Protein AF-A0A182WUR8-F1 (afdb_monomer_lite)

Structure (mmCIF, N/CA/C/O backbone):
data_AF-A0A182WUR8-F1
#
_entry.id   AF-A0A182WUR8-F1
#
loop_
_atom_site.group_PDB
_atom_site.id
_atom_site.type_symbol
_atom_site.label_atom_id
_atom_site.label_alt_id
_atom_site.label_comp_id
_atom_site.label_asym_id
_atom_site.label_entity_id
_atom_site.label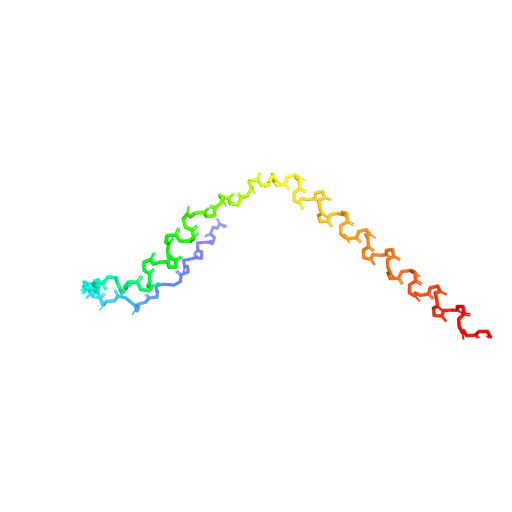_seq_id
_atom_site.pdbx_PDB_ins_code
_atom_site.Cartn_x
_atom_site.Cartn_y
_atom_site.Cartn_z
_atom_site.occupancy
_atom_site.B_iso_or_equiv
_atom_site.auth_seq_id
_atom_site.auth_comp_id
_atom_site.auth_asym_id
_atom_site.auth_atom_id
_atom_site.pdbx_PDB_model_num
ATOM 1 N N . MET A 1 1 ? -17.366 30.764 -4.441 1.00 51.31 1 MET A N 1
ATOM 2 C CA . MET A 1 1 ? -16.749 29.474 -4.060 1.00 51.31 1 MET A CA 1
ATOM 3 C C . MET A 1 1 ? -17.413 28.995 -2.789 1.00 51.31 1 MET A C 1
ATOM 5 O O . MET A 1 1 ? -17.322 29.726 -1.819 1.00 51.31 1 MET A O 1
ATOM 9 N N . ASN A 1 2 ? -18.142 27.875 -2.865 1.00 45.00 2 ASN A N 1
ATOM 10 C CA . ASN A 1 2 ? -18.498 26.924 -1.797 1.00 45.00 2 ASN A CA 1
ATOM 11 C C . ASN A 1 2 ? -19.533 25.960 -2.397 1.00 45.00 2 ASN A C 1
ATOM 13 O O . ASN A 1 2 ? -20.734 26.197 -2.329 1.00 45.00 2 ASN A O 1
ATOM 17 N N . GLY A 1 3 ? -19.056 24.923 -3.089 1.00 40.47 3 GLY A N 1
ATOM 18 C CA . GLY A 1 3 ? -19.914 23.847 -3.576 1.00 40.47 3 GLY A CA 1
ATOM 19 C C . GLY A 1 3 ? -20.197 22.877 -2.437 1.00 40.47 3 GLY A C 1
ATOM 20 O O . GLY A 1 3 ? -19.350 22.043 -2.128 1.00 40.47 3 GLY A O 1
ATOM 21 N N . SER A 1 4 ? -21.369 22.979 -1.811 1.00 52.94 4 SER A N 1
ATOM 22 C CA . SER A 1 4 ? -21.903 21.891 -0.995 1.00 52.94 4 SER A CA 1
ATOM 23 C C . SER A 1 4 ? -22.530 20.867 -1.936 1.00 52.94 4 SER A C 1
ATOM 25 O O . SER A 1 4 ? -23.661 21.028 -2.393 1.00 52.94 4 SER A O 1
ATOM 27 N N . VAL A 1 5 ? -21.780 19.822 -2.271 1.00 52.06 5 VAL A N 1
ATOM 28 C CA . VAL A 1 5 ? -22.350 18.638 -2.917 1.00 52.06 5 VAL A CA 1
ATOM 29 C C . VAL A 1 5 ? -23.065 17.845 -1.826 1.00 52.06 5 VAL A C 1
ATOM 31 O O . VAL A 1 5 ? -22.466 17.013 -1.148 1.00 52.06 5 VAL A O 1
ATOM 34 N N . THR A 1 6 ? -24.339 18.158 -1.600 1.00 56.16 6 THR A N 1
ATOM 35 C CA . THR A 1 6 ? -25.227 17.340 -0.772 1.00 56.16 6 THR A CA 1
ATOM 36 C C . THR A 1 6 ? -25.510 16.065 -1.564 1.00 56.16 6 THR A C 1
ATOM 38 O O . THR A 1 6 ? -26.350 16.058 -2.460 1.00 56.16 6 THR A O 1
ATOM 41 N N . MET A 1 7 ? -24.731 15.007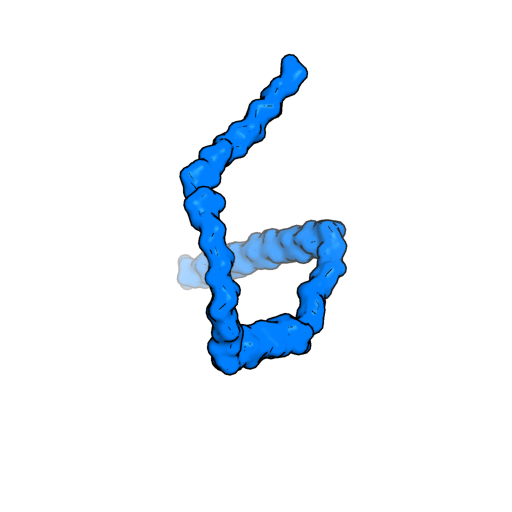 -1.319 1.00 61.41 7 MET A N 1
ATOM 42 C CA . MET A 1 7 ? -24.985 13.692 -1.909 1.00 61.41 7 MET A CA 1
ATOM 43 C C . MET A 1 7 ? -26.376 13.232 -1.479 1.00 61.41 7 MET A C 1
ATOM 45 O O . MET A 1 7 ? -26.701 13.247 -0.292 1.00 61.41 7 MET A O 1
ATOM 49 N N . GLY A 1 8 ? -27.183 12.919 -2.488 1.00 51.78 8 GLY A N 1
ATOM 50 C CA . GLY A 1 8 ? -28.629 12.825 -2.414 1.00 51.78 8 GLY A CA 1
ATOM 51 C C . GLY A 1 8 ? -29.156 11.883 -1.341 1.00 51.78 8 GLY A C 1
ATOM 52 O O . GLY A 1 8 ? -28.599 10.823 -1.052 1.00 51.78 8 GLY A O 1
ATOM 53 N N . SER A 1 9 ? -30.288 12.310 -0.801 1.00 57.44 9 SER A N 1
ATOM 54 C CA . SER A 1 9 ? -31.273 11.541 -0.061 1.00 57.44 9 SER A CA 1
ATOM 55 C C . SER A 1 9 ? -31.518 10.195 -0.749 1.00 57.44 9 SER A C 1
ATOM 57 O O . SER A 1 9 ? -32.145 10.135 -1.803 1.00 57.44 9 SER A O 1
ATOM 59 N N . ASN A 1 10 ? -31.028 9.098 -0.168 1.00 49.31 10 ASN A N 1
ATOM 60 C CA . ASN A 1 10 ? -31.462 7.768 -0.580 1.00 49.31 10 ASN A CA 1
ATOM 61 C C . ASN A 1 10 ? -32.722 7.429 0.221 1.00 49.31 10 ASN A C 1
ATOM 63 O O . ASN A 1 10 ? -32.654 6.893 1.327 1.00 49.31 10 ASN A O 1
ATOM 67 N N . GLU A 1 11 ? -33.871 7.806 -0.331 1.00 61.81 11 GLU A N 1
ATOM 68 C CA . GLU A 1 11 ? -35.227 7.633 0.210 1.00 61.81 11 GLU A CA 1
ATOM 69 C C . GLU A 1 11 ? -35.694 6.164 0.160 1.00 61.81 11 GLU A C 1
ATOM 71 O O . GLU A 1 11 ? -36.808 5.850 -0.240 1.00 61.81 11 GLU A O 1
ATOM 76 N N . TYR A 1 12 ? -34.838 5.237 0.591 1.00 57.59 12 TYR A N 1
ATOM 77 C CA . TYR A 1 12 ? -35.153 3.816 0.741 1.00 57.59 12 TYR A CA 1
ATOM 78 C C . TYR A 1 12 ? -34.645 3.311 2.089 1.00 57.59 12 TYR A C 1
ATOM 80 O O . TYR A 1 12 ? -33.771 2.454 2.173 1.00 57.59 12 TYR A O 1
ATOM 88 N N . ASN A 1 13 ? -35.167 3.882 3.172 1.00 59.00 13 ASN A N 1
ATOM 89 C CA . ASN A 1 13 ? -35.197 3.197 4.465 1.00 59.00 13 ASN A CA 1
ATOM 90 C C . ASN A 1 13 ? -36.326 3.731 5.358 1.00 59.00 13 ASN A C 1
ATOM 92 O O . ASN A 1 13 ? -36.174 3.901 6.563 1.00 59.00 13 ASN A O 1
ATOM 96 N N . SER A 1 14 ? -37.506 3.954 4.774 1.00 59.66 14 SER A N 1
ATOM 97 C CA . SER A 1 14 ? -38.765 4.010 5.531 1.00 59.66 14 SER A CA 1
ATOM 98 C C . SER A 1 14 ? -39.262 2.588 5.789 1.00 59.66 14 SER A C 1
ATOM 100 O O . SER A 1 14 ? -40.360 2.203 5.410 1.00 59.66 14 SER A O 1
ATOM 102 N N . GLY A 1 15 ? -38.402 1.772 6.384 1.00 50.59 15 GLY A N 1
ATOM 103 C CA . GLY A 1 15 ? -38.729 0.435 6.833 1.00 50.59 15 GLY A CA 1
ATOM 104 C C . GLY A 1 15 ? -38.290 0.357 8.274 1.00 50.59 15 GLY A C 1
ATOM 105 O O . GLY A 1 15 ? -37.101 0.225 8.549 1.00 50.59 15 GLY A O 1
ATOM 106 N N . SER A 1 16 ? -39.245 0.486 9.189 1.00 60.03 16 SER A N 1
ATOM 107 C CA . SER A 1 16 ? -39.061 0.111 10.584 1.00 60.03 16 SER A CA 1
ATOM 108 C C . SER A 1 16 ? -38.732 -1.383 10.604 1.00 60.03 16 SER A C 1
ATOM 110 O O . SER A 1 16 ? -39.618 -2.231 10.657 1.00 60.03 16 SER A O 1
ATOM 112 N N . ASN A 1 17 ? -37.454 -1.722 10.426 1.00 50.88 17 ASN A N 1
ATOM 113 C CA . ASN A 1 17 ? -37.007 -3.101 10.417 1.00 50.88 17 ASN A CA 1
ATOM 114 C C . ASN A 1 17 ? -36.812 -3.495 11.876 1.00 50.88 17 ASN A C 1
ATOM 116 O O . ASN A 1 17 ? -35.714 -3.431 12.429 1.00 50.88 17 ASN A O 1
ATOM 120 N N . ASN A 1 18 ? -37.929 -3.859 12.502 1.00 60.59 18 ASN A N 1
ATOM 121 C CA . ASN A 1 18 ? -37.973 -4.564 13.771 1.00 60.59 18 ASN A CA 1
ATOM 122 C C . ASN A 1 18 ? -37.414 -5.981 13.540 1.00 60.59 18 ASN A C 1
ATOM 124 O O . ASN A 1 18 ? -38.128 -6.978 13.592 1.00 60.59 18 ASN A O 1
ATOM 128 N N . ASN A 1 19 ? -36.121 -6.073 13.223 1.00 54.44 19 ASN A N 1
ATOM 129 C CA . ASN A 1 19 ? -35.408 -7.335 13.098 1.00 54.44 19 ASN A CA 1
ATOM 130 C C . ASN A 1 19 ? -35.052 -7.827 14.498 1.00 54.44 19 ASN A C 1
ATOM 132 O O . ASN A 1 19 ? -33.886 -7.891 14.878 1.00 54.44 19 ASN A O 1
ATOM 136 N N . ASN A 1 20 ? -36.080 -8.236 15.238 1.00 57.09 20 ASN A N 1
ATOM 137 C CA . ASN A 1 20 ? -35.943 -9.223 16.298 1.00 57.09 20 ASN A CA 1
ATOM 138 C C . ASN A 1 20 ? -35.782 -10.621 15.669 1.00 57.09 20 ASN A C 1
ATOM 140 O O . ASN A 1 20 ? -36.520 -11.550 15.980 1.00 57.09 20 ASN A O 1
ATOM 144 N N . SER A 1 21 ? -34.854 -10.760 14.715 1.00 56.81 21 SER A N 1
ATOM 145 C CA . SER A 1 21 ? -34.328 -12.070 14.362 1.00 56.81 21 SER A CA 1
ATOM 146 C C . SER A 1 21 ? -33.314 -12.394 15.437 1.00 56.81 21 SER A C 1
ATOM 148 O O . SER A 1 21 ? -32.191 -11.884 15.395 1.00 56.81 21 SER A O 1
ATOM 150 N N . GLU A 1 22 ? -33.734 -13.211 16.402 1.00 58.59 22 GLU A N 1
ATOM 151 C CA . GLU A 1 22 ? -32.814 -13.986 17.227 1.00 58.59 22 GLU A CA 1
ATOM 152 C C . GLU A 1 22 ? -31.680 -14.466 16.319 1.00 58.59 22 GLU A C 1
ATOM 154 O O . GLU A 1 22 ? -31.912 -15.053 15.256 1.00 58.59 22 GLU A O 1
ATOM 159 N N . ALA A 1 23 ? -30.456 -14.063 16.649 1.00 60.38 23 ALA A N 1
ATOM 160 C CA . ALA A 1 23 ? -29.310 -14.355 15.820 1.00 60.38 23 ALA A CA 1
ATOM 161 C C . ALA A 1 23 ? -29.219 -15.878 15.686 1.00 60.38 23 ALA A C 1
ATOM 163 O O . ALA A 1 23 ? -29.051 -16.578 16.678 1.00 60.38 23 ALA A O 1
ATOM 164 N N . SER A 1 24 ? -29.386 -16.409 14.467 1.00 57.97 24 SER A N 1
ATOM 165 C CA . SER A 1 24 ? -29.201 -17.844 14.246 1.00 57.97 24 SER A CA 1
ATOM 166 C C . SER A 1 24 ? -27.850 -18.261 14.838 1.00 57.97 24 SER A C 1
ATOM 168 O O . SER A 1 24 ? -26.880 -17.533 14.605 1.00 57.97 24 SER A O 1
ATOM 170 N N . PRO A 1 25 ? -27.747 -19.405 15.540 1.00 59.66 25 PRO A N 1
ATOM 171 C CA . PRO A 1 25 ? -26.507 -19.827 16.197 1.00 59.66 25 PRO A CA 1
ATOM 172 C C . PRO A 1 25 ? -25.285 -19.764 15.270 1.00 59.66 25 PRO A C 1
ATOM 174 O O . PRO A 1 25 ? -24.242 -19.243 15.647 1.00 59.66 25 PRO A O 1
ATOM 177 N N . ALA A 1 26 ? -25.459 -20.139 13.998 1.00 63.97 26 ALA A N 1
ATOM 178 C CA . ALA A 1 26 ? -24.425 -20.021 12.970 1.00 63.97 26 ALA A CA 1
ATOM 179 C C . ALA A 1 26 ? -23.930 -18.575 12.760 1.00 63.97 26 ALA A C 1
ATOM 181 O O . ALA A 1 26 ? -22.741 -18.328 12.598 1.00 63.97 26 ALA A O 1
ATOM 182 N N . ARG A 1 27 ? -24.830 -17.585 12.782 1.00 60.72 27 ARG A N 1
ATOM 183 C CA . ARG A 1 27 ? -24.476 -16.168 12.623 1.00 60.72 27 ARG A CA 1
ATOM 184 C C . ARG A 1 27 ? -23.769 -15.610 13.859 1.00 60.72 27 ARG A C 1
ATOM 186 O O . ARG A 1 27 ? -22.980 -14.679 13.717 1.00 60.72 27 ARG A O 1
ATOM 193 N N . GLU A 1 28 ? -24.050 -16.143 15.045 1.00 63.44 28 GLU A N 1
ATOM 194 C CA . GLU A 1 28 ? -23.310 -15.792 16.260 1.00 63.44 2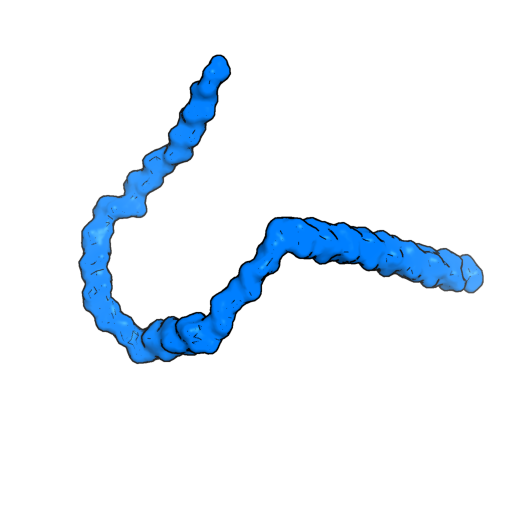8 GLU A CA 1
ATOM 195 C C . GLU A 1 28 ? -21.904 -16.385 16.273 1.00 63.44 28 GLU A C 1
ATOM 197 O O . GLU A 1 28 ? -20.975 -15.690 16.670 1.00 63.44 28 GLU A O 1
ATOM 202 N N . GLU A 1 29 ? -21.725 -17.622 15.808 1.00 62.91 29 GLU A N 1
ATOM 203 C CA . GLU A 1 29 ? -20.407 -18.263 15.733 1.00 62.91 29 GLU A CA 1
ATOM 204 C C . GLU A 1 29 ? -19.460 -17.500 14.802 1.00 62.91 29 GLU A C 1
ATOM 206 O O . GLU A 1 29 ? -18.371 -17.118 15.226 1.00 62.91 29 GLU A O 1
ATOM 211 N N . TYR A 1 30 ? -19.912 -17.132 13.596 1.00 65.19 30 TYR A N 1
ATOM 212 C CA . TYR A 1 30 ? -19.108 -16.306 12.684 1.00 65.19 30 TYR A CA 1
ATOM 213 C C . TYR A 1 30 ? -18.781 -14.914 13.248 1.00 65.19 30 TYR A C 1
ATOM 215 O O . TYR A 1 30 ? -17.734 -14.344 12.942 1.00 65.19 30 TYR A O 1
ATOM 223 N N . ARG A 1 31 ? -19.666 -14.337 14.072 1.00 65.88 31 ARG A N 1
ATOM 224 C CA . ARG A 1 31 ? -19.403 -13.053 14.741 1.00 65.88 31 ARG A CA 1
ATOM 225 C C . ARG A 1 31 ? -18.396 -13.202 15.877 1.00 65.88 31 ARG A C 1
ATOM 227 O O . ARG A 1 31 ? -17.478 -12.395 15.953 1.00 65.88 31 ARG A O 1
ATOM 234 N N . LYS A 1 32 ? -18.513 -14.255 16.690 1.00 65.31 32 LYS A N 1
ATOM 235 C CA . LYS A 1 32 ? -17.559 -14.582 17.761 1.00 65.31 32 LYS A CA 1
ATOM 236 C C . LYS A 1 32 ? -16.164 -14.878 17.207 1.00 65.31 32 LYS A C 1
ATOM 238 O O . LYS A 1 32 ? -15.179 -14.411 17.770 1.00 65.31 32 LYS A O 1
ATOM 243 N N . GLU A 1 33 ? -16.061 -15.587 16.083 1.00 61.69 33 GLU A N 1
ATOM 244 C CA . GLU A 1 33 ? -14.775 -15.803 15.405 1.00 61.69 33 GLU A CA 1
ATOM 245 C C . GLU A 1 33 ? -14.173 -14.493 14.884 1.00 61.69 33 GLU A C 1
ATOM 247 O O . GLU A 1 33 ? -12.978 -14.248 15.057 1.00 61.69 33 GLU A O 1
ATOM 252 N N . ALA A 1 34 ? -14.994 -13.613 14.303 1.00 64.00 34 ALA A N 1
ATOM 253 C CA . ALA A 1 34 ? -14.538 -12.301 13.852 1.00 64.00 34 ALA A CA 1
ATOM 254 C C . ALA A 1 34 ? -14.103 -11.389 15.018 1.00 64.00 34 ALA A C 1
ATOM 256 O O . ALA A 1 34 ? -13.156 -10.617 14.870 1.00 64.00 34 ALA A O 1
ATOM 257 N N . GLU A 1 35 ? -14.748 -11.501 16.182 1.00 60.16 35 GLU A N 1
ATOM 258 C CA . GLU A 1 35 ? -14.377 -10.810 17.428 1.00 60.16 35 GLU A CA 1
ATOM 259 C C . GLU A 1 35 ? -13.104 -11.384 18.076 1.00 60.16 35 GLU A C 1
ATOM 261 O O . GLU A 1 35 ? -12.421 -10.680 18.820 1.00 60.16 35 GLU A O 1
ATOM 266 N N . SER A 1 36 ? -12.747 -12.635 17.760 1.00 63.41 36 SER A N 1
ATOM 267 C CA . SER A 1 36 ? -11.502 -13.283 18.192 1.00 63.41 36 SER A CA 1
ATOM 268 C C . SER A 1 36 ? -10.293 -12.932 17.314 1.00 63.41 36 SER A C 1
ATOM 270 O O . SER A 1 36 ? -9.165 -13.302 17.656 1.00 63.41 36 SER A O 1
ATOM 272 N N . SER A 1 37 ? -10.486 -12.234 16.190 1.00 69.50 37 SER A N 1
ATOM 273 C CA . SER A 1 37 ? -9.367 -11.752 15.382 1.00 69.50 37 SER A CA 1
ATOM 274 C C . SER A 1 37 ? -8.728 -10.539 16.062 1.00 69.50 37 SER A C 1
ATOM 276 O O . SER A 1 37 ? -9.443 -9.606 16.439 1.00 69.50 37 SER A O 1
ATOM 278 N N . PRO A 1 38 ? -7.388 -10.468 16.169 1.00 76.75 38 PRO A N 1
ATOM 279 C CA . PRO A 1 38 ? -6.741 -9.238 16.598 1.00 76.75 38 PRO A CA 1
ATOM 280 C C . PRO A 1 38 ? -7.195 -8.080 15.695 1.00 76.75 38 PRO A C 1
ATOM 282 O O . PRO A 1 38 ? -7.372 -8.277 14.483 1.00 76.75 38 PRO A O 1
ATOM 285 N N . PRO A 1 39 ? -7.393 -6.869 16.253 1.00 73.69 39 PRO A N 1
ATOM 286 C CA . PRO A 1 39 ? -7.747 -5.715 15.446 1.00 73.69 39 PRO A CA 1
ATOM 287 C C . PRO A 1 39 ? -6.675 -5.515 14.370 1.00 73.69 39 PRO A C 1
ATOM 289 O O . PRO A 1 39 ? -5.488 -5.728 14.649 1.00 73.69 39 PRO A O 1
ATOM 292 N N . PRO A 1 40 ? -7.053 -5.089 13.150 1.00 75.00 40 PRO A N 1
ATOM 293 C CA . PRO A 1 40 ? -6.082 -4.863 12.094 1.00 75.00 40 PRO A CA 1
ATOM 294 C C . PRO A 1 40 ? -5.011 -3.906 12.611 1.00 75.00 40 PRO A C 1
ATOM 296 O O . PRO A 1 40 ? -5.325 -2.839 13.154 1.00 75.00 40 PRO A O 1
ATOM 299 N N . ALA A 1 41 ? -3.747 -4.312 12.472 1.00 78.50 41 ALA A N 1
ATOM 300 C CA . ALA A 1 41 ? -2.623 -3.522 12.942 1.00 78.50 41 ALA A CA 1
ATOM 301 C C . ALA A 1 41 ? -2.748 -2.100 12.383 1.00 78.50 41 ALA A C 1
ATOM 303 O O . ALA A 1 41 ? -2.903 -1.888 11.174 1.00 78.50 41 ALA A O 1
ATOM 304 N N . LYS A 1 42 ? -2.726 -1.106 13.275 1.00 78.62 42 LYS A N 1
ATOM 305 C CA . LYS A 1 42 ? -2.796 0.300 12.878 1.00 78.62 42 LYS A CA 1
ATOM 306 C C . LYS A 1 42 ? -1.482 0.674 12.197 1.00 78.62 42 LYS A C 1
ATOM 308 O O . LYS A 1 42 ? -0.546 1.123 12.846 1.00 78.62 42 LYS A O 1
ATOM 313 N N . VAL A 1 43 ? -1.409 0.491 10.882 1.00 83.56 43 VAL A N 1
ATOM 314 C CA . VAL A 1 43 ? -0.265 0.940 10.083 1.00 83.56 43 VAL A CA 1
ATOM 315 C C . VAL A 1 43 ? -0.371 2.452 9.885 1.00 83.56 43 VAL A C 1
ATOM 317 O O . VAL A 1 43 ? -1.384 2.951 9.376 1.00 83.56 43 VAL A O 1
ATOM 320 N N . SER A 1 44 ? 0.672 3.186 10.283 1.00 88.44 44 SER A N 1
ATOM 321 C CA . SER A 1 44 ? 0.764 4.632 10.073 1.00 88.44 44 SER A CA 1
ATOM 322 C C . SER A 1 44 ? 0.625 4.972 8.590 1.00 88.44 44 SER A C 1
ATOM 324 O O . SER A 1 44 ? 1.090 4.233 7.721 1.00 88.44 44 SER A O 1
ATOM 326 N N . LYS A 1 45 ? 0.040 6.134 8.277 1.00 90.44 45 LYS A N 1
ATOM 327 C CA . LYS A 1 45 ? 0.004 6.654 6.898 1.00 90.44 45 LYS A CA 1
ATOM 328 C C . LYS A 1 45 ? 1.409 6.705 6.287 1.00 90.44 45 LYS A C 1
ATOM 330 O O . LYS A 1 45 ? 1.560 6.362 5.119 1.00 90.44 45 LYS A O 1
ATOM 335 N N . ARG A 1 46 ? 2.414 7.043 7.106 1.00 90.94 46 ARG A N 1
ATOM 336 C CA . ARG A 1 46 ? 3.830 7.088 6.721 1.00 90.94 46 ARG A CA 1
ATOM 337 C C . ARG A 1 46 ? 4.376 5.712 6.347 1.00 90.94 46 ARG A C 1
ATOM 339 O O . ARG A 1 46 ? 5.124 5.588 5.385 1.00 90.94 46 ARG A O 1
ATOM 346 N N . ASP A 1 47 ? 3.986 4.677 7.081 1.00 89.31 47 ASP A N 1
ATOM 347 C CA . ASP A 1 47 ? 4.449 3.315 6.815 1.00 89.31 47 ASP A CA 1
ATOM 348 C C . ASP A 1 47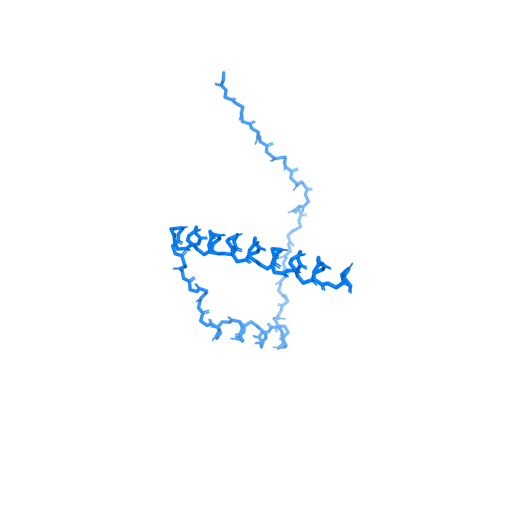 ? 3.742 2.717 5.595 1.00 89.31 47 ASP A C 1
ATOM 350 O O . ASP A 1 47 ? 4.404 2.127 4.748 1.00 89.31 47 ASP A O 1
ATOM 354 N N . LYS A 1 48 ? 2.444 3.000 5.407 1.00 91.44 48 LYS A N 1
ATOM 355 C CA . LYS A 1 48 ? 1.711 2.636 4.177 1.00 91.44 48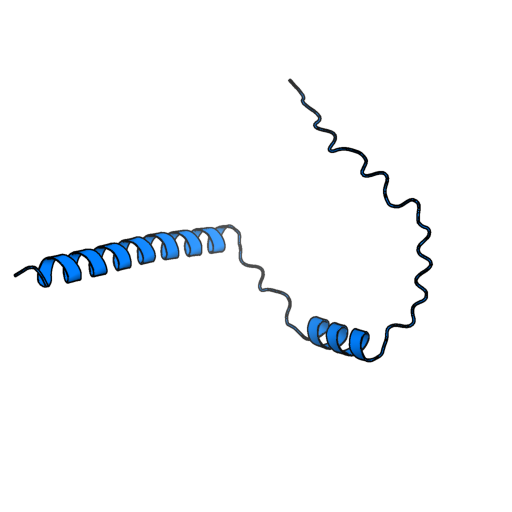 LYS A CA 1
ATOM 356 C C . LYS A 1 48 ? 2.261 3.312 2.921 1.00 91.44 48 LYS A C 1
ATOM 358 O O . LYS A 1 48 ? 2.072 2.821 1.811 1.00 91.44 48 LYS A O 1
ATOM 363 N N . GLU A 1 49 ? 2.831 4.504 3.059 1.00 93.69 49 GLU A N 1
ATOM 364 C CA . GLU A 1 49 ? 3.478 5.204 1.950 1.00 93.69 49 GLU A CA 1
ATOM 365 C C . GLU A 1 49 ? 4.824 4.560 1.613 1.00 93.69 49 GLU A C 1
ATOM 367 O O . GLU A 1 49 ? 5.079 4.252 0.451 1.00 93.69 49 GLU A O 1
ATOM 372 N N . ARG A 1 50 ? 5.635 4.262 2.636 1.00 93.00 50 ARG A N 1
ATOM 373 C CA . ARG A 1 50 ? 6.897 3.525 2.476 1.00 93.00 50 ARG A CA 1
ATOM 374 C C . ARG A 1 50 ? 6.689 2.149 1.847 1.00 93.00 50 ARG A C 1
ATOM 376 O O . ARG A 1 50 ? 7.485 1.740 1.012 1.00 93.00 50 ARG A O 1
ATOM 383 N N . GLU A 1 51 ? 5.636 1.440 2.238 1.00 93.62 51 GLU A N 1
ATOM 384 C CA . GLU A 1 51 ? 5.287 0.132 1.680 1.00 93.62 51 GLU A CA 1
ATOM 385 C C . GLU A 1 51 ? 4.922 0.227 0.192 1.00 93.62 51 GLU A C 1
ATOM 387 O O . GLU A 1 51 ? 5.492 -0.490 -0.626 1.00 93.62 51 GLU A O 1
ATOM 392 N N . ARG A 1 52 ? 4.067 1.189 -0.180 1.00 94.00 52 ARG A N 1
ATOM 393 C CA . ARG A 1 52 ? 3.705 1.444 -1.585 1.00 94.00 52 ARG A CA 1
ATOM 394 C C . ARG A 1 52 ? 4.898 1.855 -2.445 1.00 94.00 52 ARG A C 1
ATOM 396 O O . ARG A 1 52 ? 4.960 1.497 -3.619 1.00 94.00 52 ARG A O 1
ATOM 403 N N . ASP A 1 53 ? 5.842 2.609 -1.886 1.00 95.12 53 ASP A N 1
ATOM 404 C CA . ASP A 1 53 ? 7.068 2.972 -2.600 1.00 95.12 53 ASP A CA 1
ATOM 405 C C . ASP A 1 53 ? 7.951 1.744 -2.876 1.00 95.12 53 ASP A C 1
ATOM 407 O O . ASP A 1 53 ? 8.395 1.540 -4.011 1.00 95.12 53 ASP A O 1
ATOM 411 N N . ARG A 1 54 ? 8.123 0.867 -1.876 1.00 95.56 54 ARG A N 1
ATOM 412 C CA . ARG A 1 54 ? 8.834 -0.411 -2.046 1.00 95.56 54 ARG A CA 1
ATOM 413 C C . ARG A 1 54 ? 8.176 -1.285 -3.108 1.00 95.56 54 ARG A C 1
ATOM 415 O O . ARG A 1 54 ? 8.869 -1.748 -4.008 1.00 95.56 54 ARG A O 1
ATOM 422 N N . GLU A 1 55 ? 6.856 -1.440 -3.053 1.00 94.94 55 GLU A N 1
ATOM 423 C CA . GLU A 1 55 ? 6.094 -2.223 -4.032 1.00 94.94 55 GLU A CA 1
ATOM 424 C C . GLU A 1 55 ? 6.288 -1.679 -5.457 1.00 94.94 55 GLU A C 1
ATOM 426 O O . GLU A 1 55 ? 6.551 -2.424 -6.405 1.00 94.94 55 GLU A O 1
ATOM 431 N N . ARG A 1 56 ? 6.217 -0.352 -5.622 1.00 94.75 56 ARG A N 1
ATOM 432 C CA . ARG A 1 56 ? 6.423 0.299 -6.920 1.00 94.75 56 ARG A CA 1
ATOM 433 C C . ARG A 1 56 ? 7.841 0.068 -7.448 1.00 94.75 56 ARG A C 1
ATOM 435 O O . ARG A 1 56 ? 8.014 -0.099 -8.658 1.00 94.75 56 ARG A O 1
ATOM 442 N N . ARG A 1 57 ? 8.851 0.067 -6.574 1.00 95.06 57 ARG A N 1
ATOM 443 C CA . ARG A 1 57 ? 10.241 -0.237 -6.940 1.00 95.06 57 ARG A CA 1
ATOM 444 C C . ARG A 1 57 ? 10.400 -1.693 -7.372 1.00 95.06 57 ARG A C 1
ATOM 446 O O . ARG A 1 57 ? 10.937 -1.931 -8.448 1.00 95.06 57 ARG A O 1
ATOM 453 N N . GLU A 1 58 ? 9.884 -2.628 -6.585 1.00 93.56 58 GLU A N 1
ATOM 454 C CA . GLU A 1 58 ? 9.960 -4.067 -6.856 1.00 93.56 58 GLU A CA 1
ATOM 455 C C . GLU A 1 58 ? 9.258 -4.434 -8.171 1.00 93.56 58 GLU A C 1
ATOM 457 O O . GLU A 1 58 ? 9.764 -5.226 -8.963 1.00 93.56 58 GLU A O 1
ATOM 462 N N . ARG A 1 59 ? 8.114 -3.801 -8.466 1.00 94.00 59 ARG A N 1
ATOM 463 C CA . ARG A 1 59 ? 7.416 -3.988 -9.745 1.00 94.00 59 ARG A CA 1
ATOM 464 C C . ARG A 1 59 ? 8.297 -3.606 -10.933 1.00 94.00 59 ARG A C 1
ATOM 466 O O . ARG A 1 59 ? 8.417 -4.387 -11.868 1.00 94.00 59 ARG A O 1
ATOM 473 N N . ARG A 1 60 ? 8.953 -2.444 -10.867 1.00 92.62 60 ARG A N 1
ATOM 474 C CA . ARG A 1 60 ? 9.868 -1.983 -11.925 1.00 92.62 60 ARG A CA 1
ATOM 475 C C . ARG A 1 60 ? 11.072 -2.907 -12.093 1.00 92.62 60 ARG A C 1
ATOM 477 O O . ARG A 1 60 ? 11.564 -3.053 -13.204 1.00 92.62 60 ARG A O 1
ATOM 484 N N . GLU A 1 61 ? 11.568 -3.486 -11.007 1.00 91.69 61 GLU A N 1
ATOM 485 C CA . GLU A 1 61 ? 12.688 -4.427 -11.043 1.00 91.69 61 GLU A CA 1
ATOM 486 C C . GLU A 1 61 ? 12.291 -5.743 -11.715 1.00 91.69 61 GLU A C 1
ATOM 488 O O . GLU A 1 61 ? 12.966 -6.170 -12.647 1.00 91.69 61 GLU A O 1
ATOM 493 N N . ARG A 1 62 ? 11.133 -6.309 -11.349 1.00 92.00 62 ARG A N 1
ATOM 494 C CA . ARG A 1 62 ? 10.577 -7.493 -12.023 1.00 92.00 62 ARG A CA 1
ATOM 495 C C . ARG A 1 62 ? 10.317 -7.264 -13.508 1.00 92.00 62 ARG A C 1
ATOM 497 O O . ARG A 1 62 ? 10.542 -8.166 -14.309 1.00 92.00 62 ARG A O 1
ATOM 504 N N . ASP A 1 63 ? 9.832 -6.080 -13.876 1.00 91.06 63 ASP A N 1
ATOM 505 C CA . ASP A 1 63 ? 9.583 -5.736 -15.278 1.00 91.06 63 ASP A CA 1
ATOM 506 C C . ASP A 1 63 ? 10.900 -5.712 -16.078 1.00 91.06 63 ASP A C 1
ATOM 508 O O . ASP A 1 63 ? 10.963 -6.276 -17.170 1.00 91.06 63 ASP A O 1
ATOM 512 N N . ARG A 1 64 ? 11.978 -5.157 -15.505 1.00 89.25 64 ARG A N 1
ATOM 513 C CA . ARG A 1 64 ? 13.318 -5.174 -16.121 1.00 89.25 64 ARG A CA 1
ATOM 514 C C . ARG A 1 64 ? 13.912 -6.574 -16.208 1.00 89.25 64 ARG A C 1
ATOM 516 O O . ARG A 1 64 ? 14.464 -6.914 -17.244 1.00 89.25 64 ARG A O 1
ATOM 523 N N . GLU A 1 65 ? 13.785 -7.385 -15.158 1.00 90.38 65 GLU A N 1
ATOM 524 C CA . GLU A 1 65 ? 14.276 -8.770 -15.158 1.00 90.38 65 GLU A CA 1
ATOM 525 C C . GLU A 1 65 ? 13.602 -9.590 -16.268 1.00 90.38 65 GLU A C 1
ATOM 527 O O . GLU A 1 65 ? 14.244 -10.370 -16.974 1.00 90.38 65 GLU A O 1
ATOM 532 N N . ARG A 1 66 ? 12.291 -9.392 -16.458 1.00 88.31 66 ARG A N 1
ATOM 533 C CA . ARG A 1 66 ? 11.549 -10.018 -17.557 1.00 88.31 66 ARG A CA 1
ATOM 534 C C . ARG A 1 66 ? 12.057 -9.544 -18.908 1.00 88.31 66 ARG A C 1
ATOM 536 O O . ARG A 1 66 ? 12.281 -10.383 -19.770 1.00 88.31 66 ARG A O 1
ATOM 543 N N . GLU A 1 67 ? 12.252 -8.240 -19.080 1.00 86.00 67 GLU A N 1
ATOM 544 C CA . GLU A 1 67 ? 12.752 -7.660 -20.329 1.00 86.00 67 GLU A CA 1
ATOM 545 C C . GLU A 1 67 ? 14.173 -8.143 -20.667 1.00 86.00 67 GLU A C 1
ATOM 547 O O . GLU A 1 67 ? 14.455 -8.478 -21.815 1.00 86.00 67 GLU A O 1
ATOM 552 N N . GLU A 1 68 ? 15.058 -8.247 -19.676 1.00 83.31 68 GLU A N 1
ATOM 553 C CA . GLU A 1 68 ? 16.412 -8.784 -19.839 1.00 83.31 68 GLU A CA 1
ATOM 554 C C . GLU A 1 68 ? 16.384 -10.262 -20.237 1.00 83.31 68 GLU A C 1
ATOM 556 O O . GLU A 1 68 ? 17.055 -10.672 -21.187 1.00 83.31 68 GLU A O 1
ATOM 561 N N . ARG A 1 69 ? 15.546 -11.058 -19.565 1.00 81.38 69 ARG A N 1
ATOM 562 C CA . ARG A 1 69 ? 15.363 -12.473 -19.892 1.00 81.38 69 ARG A CA 1
ATOM 563 C C . ARG A 1 69 ? 14.765 -12.663 -21.285 1.00 81.38 69 ARG A C 1
ATOM 565 O O . ARG A 1 69 ? 15.107 -13.637 -21.947 1.00 81.38 69 ARG A O 1
ATOM 572 N N . ASP A 1 70 ? 13.874 -11.777 -21.716 1.00 80.25 70 ASP A N 1
ATOM 573 C CA . ASP A 1 70 ? 13.282 -11.835 -23.050 1.00 80.25 70 ASP A CA 1
ATOM 574 C C . ASP A 1 70 ? 14.328 -11.482 -24.112 1.00 80.25 70 ASP A C 1
ATOM 576 O O . ASP A 1 70 ? 14.546 -12.264 -25.028 1.00 80.25 70 ASP A O 1
ATOM 580 N N . ARG A 1 71 ? 15.098 -10.399 -23.928 1.00 76.25 71 ARG A N 1
ATOM 581 C CA . ARG A 1 71 ? 16.199 -10.028 -24.837 1.00 76.25 71 ARG A CA 1
ATOM 582 C C . ARG A 1 71 ? 17.293 -11.096 -24.928 1.00 76.25 71 ARG A C 1
ATOM 584 O O . ARG A 1 71 ? 17.822 -11.318 -26.012 1.00 76.25 71 ARG A O 1
ATOM 591 N N . GLY A 1 72 ? 17.610 -11.774 -23.825 1.00 69.75 72 GLY A N 1
ATOM 592 C CA . GLY A 1 72 ? 18.598 -12.858 -23.792 1.00 69.75 72 GLY A CA 1
ATOM 593 C C . GLY A 1 72 ? 18.154 -14.153 -24.485 1.00 69.75 72 GLY A C 1
ATOM 594 O O . GLY A 1 72 ? 18.992 -14.999 -24.772 1.00 69.75 72 GLY A O 1
ATOM 595 N N . LYS A 1 73 ? 16.856 -14.320 -24.771 1.00 61.66 73 LYS A N 1
ATOM 596 C CA . LYS A 1 73 ? 16.309 -15.482 -25.497 1.00 61.66 73 LYS A CA 1
ATOM 597 C C . LYS A 1 73 ? 16.197 -15.274 -27.009 1.00 61.66 73 LYS A C 1
ATOM 599 O O . LYS A 1 73 ? 15.818 -16.207 -27.708 1.00 61.66 73 LYS A O 1
ATOM 604 N N . VAL A 1 74 ? 16.478 -14.066 -27.504 1.00 59.31 74 VAL A N 1
ATOM 605 C CA . VAL A 1 74 ? 16.403 -13.709 -28.936 1.00 59.31 74 VAL A CA 1
ATOM 606 C C . VAL A 1 74 ? 17.782 -13.832 -29.620 1.00 59.31 74 VAL A C 1
ATOM 608 O O . VAL A 1 74 ? 17.962 -13.341 -30.730 1.00 59.31 74 VAL A O 1
ATOM 611 N N . GLN A 1 75 ? 18.763 -14.485 -28.981 1.00 52.56 75 GLN A N 1
ATOM 612 C CA . GLN A 1 75 ? 20.056 -14.845 -29.587 1.00 52.56 75 GLN A CA 1
ATOM 613 C C . GLN A 1 75 ? 20.107 -16.315 -29.992 1.00 52.56 75 GLN A C 1
ATOM 615 O O . GLN A 1 75 ? 19.652 -17.161 -29.190 1.00 52.56 75 GLN A O 1
#

Sequence (75 aa):
MNGSVTMGSNEYNSGSNNNNSEASPAREEYRKEAESSPPPAKVSKRDKERERDRERRERRERDREREERDRGKVQ

Organism: Anopheles qua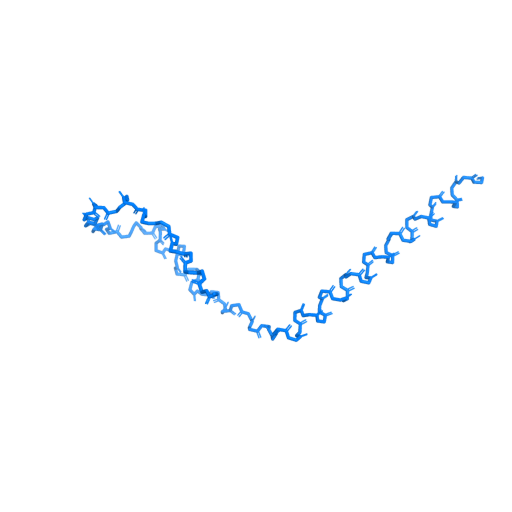driannulatus (NCBI:txid34691)

pLDDT: mean 71.85, std 16.13, range [40.47, 95.56]

Secondary structure (DSSP, 8-state):
------------------------HHHHHHHHHHHTSPPPP---HHHHHHHHHHHHHHHHHHHHHHHHHHHTT--

Foldseek 3Di:
DDDPPPPDDPPPDPDPPPPPPPQDPVNVVVVVVVVPDDDPPPQDPVNVVVVVVVVVVVVVVVVVVVVVVVVVVVD

Radius of gyration: 25.55 Å; chains: 1; bounding box: 59×50×48 Å